Protein AF-A0A432GEY6-F1 (afdb_monomer_lite)

pLDDT: mean 95.79, std 2.45, range [85.12, 98.38]

Radius of gyration: 12.28 Å; chains: 1; bounding box: 28×19×34 Å

Organism: NCBI:txid2024889

Structure (mmCIF, N/CA/C/O backbone):
data_AF-A0A432GEY6-F1
#
_entry.id   AF-A0A432GEY6-F1
#
loop_
_atom_site.group_PDB
_atom_site.id
_atom_site.type_symbol
_atom_site.label_atom_id
_atom_site.label_alt_id
_atom_site.label_comp_id
_atom_site.label_asym_id
_atom_site.label_entity_id
_atom_site.label_seq_id
_atom_site.pdbx_PDB_ins_code
_atom_site.Cartn_x
_atom_site.Cartn_y
_atom_site.Cartn_z
_atom_site.occupancy
_atom_site.B_iso_or_equiv
_atom_site.auth_seq_id
_atom_site.auth_comp_id
_atom_site.auth_asym_id
_atom_site.auth_atom_id
_atom_site.pdbx_PDB_model_num
ATOM 1 N N . ILE A 1 1 ? -0.304 -3.031 2.219 1.00 95.50 1 ILE A N 1
ATOM 2 C CA . ILE A 1 1 ? -0.980 -2.217 3.261 1.00 95.50 1 ILE A CA 1
ATOM 3 C C . ILE A 1 1 ? -2.253 -2.911 3.757 1.00 95.50 1 ILE A C 1
ATOM 5 O O . ILE A 1 1 ? -2.125 -3.679 4.696 1.00 95.50 1 ILE A O 1
ATOM 9 N N . PHE A 1 2 ? -3.432 -2.765 3.126 1.00 96.50 2 PHE A N 1
ATOM 10 C CA . PHE A 1 2 ? -4.714 -3.312 3.638 1.00 96.50 2 PHE A CA 1
ATOM 11 C C . PHE A 1 2 ? -4.642 -4.768 4.138 1.00 96.50 2 PHE A C 1
ATOM 13 O O . PHE A 1 2 ? -5.020 -5.049 5.271 1.00 96.50 2 PHE A O 1
ATOM 20 N N . LYS A 1 3 ? -4.070 -5.670 3.325 1.00 96.50 3 LYS A N 1
ATOM 21 C CA . LYS A 1 3 ? -3.922 -7.101 3.651 1.00 96.50 3 LYS A CA 1
ATOM 22 C C . LYS A 1 3 ? -3.166 -7.379 4.959 1.00 96.50 3 LYS A C 1
ATOM 24 O O . LYS A 1 3 ? -3.406 -8.409 5.570 1.00 96.50 3 LYS A O 1
ATOM 29 N N . CYS A 1 4 ? -2.264 -6.492 5.371 1.00 95.31 4 CYS A N 1
ATOM 30 C CA . CYS A 1 4 ? -1.451 -6.666 6.574 1.00 95.31 4 CYS A CA 1
ATOM 31 C C . CYS A 1 4 ? -2.156 -6.124 7.826 1.00 95.31 4 CYS A C 1
ATOM 33 O O . CYS A 1 4 ? -2.045 -6.713 8.892 1.00 95.31 4 CYS A O 1
ATOM 35 N N . PHE A 1 5 ? -2.907 -5.026 7.696 1.00 95.56 5 PHE A N 1
ATOM 36 C CA . PHE A 1 5 ? -3.560 -4.376 8.838 1.00 95.56 5 PHE A CA 1
ATOM 37 C C . PHE A 1 5 ? -4.938 -4.969 9.156 1.00 95.56 5 PHE A C 1
ATOM 39 O O . PHE A 1 5 ? -5.260 -5.164 10.327 1.00 95.56 5 PHE A O 1
ATOM 46 N N . PHE A 1 6 ? -5.745 -5.278 8.134 1.00 95.69 6 PHE A N 1
ATOM 47 C CA . PHE A 1 6 ? -7.142 -5.689 8.310 1.00 95.69 6 PHE A CA 1
ATOM 48 C C . PHE A 1 6 ? -7.337 -6.913 9.226 1.00 95.69 6 PHE A C 1
ATOM 50 O O . PHE A 1 6 ? -8.213 -6.844 10.088 1.00 95.69 6 PHE A O 1
ATOM 57 N N . PRO A 1 7 ? -6.539 -7.999 9.127 1.00 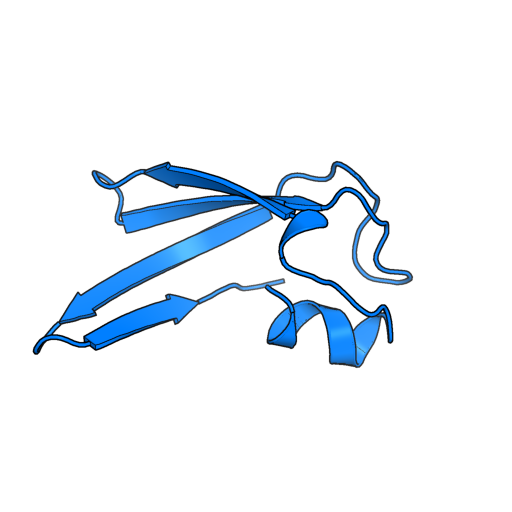94.75 7 PRO A N 1
ATOM 58 C CA . PRO A 1 7 ? -6.741 -9.179 9.972 1.00 94.75 7 PRO A CA 1
ATOM 59 C C . PRO A 1 7 ? -6.650 -8.894 11.477 1.00 94.75 7 PRO A C 1
ATOM 61 O O . PRO A 1 7 ? -7.322 -9.560 12.260 1.00 94.75 7 PRO A O 1
ATOM 64 N N . ILE A 1 8 ? -5.842 -7.904 11.873 1.00 93.38 8 ILE A N 1
ATOM 65 C CA . ILE A 1 8 ? -5.594 -7.554 13.277 1.00 93.38 8 ILE A CA 1
ATOM 66 C C . ILE A 1 8 ? -6.554 -6.452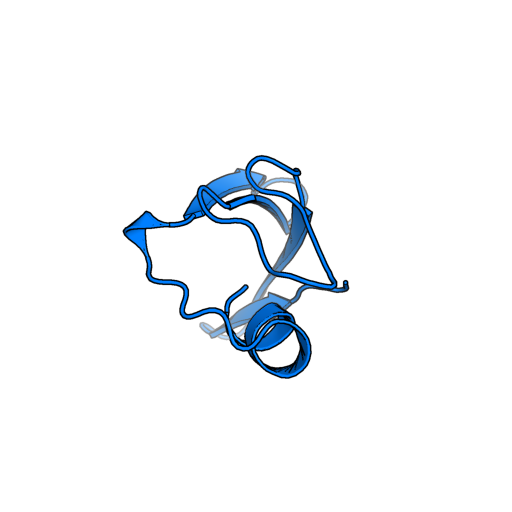 13.729 1.00 93.38 8 ILE A C 1
ATOM 68 O O . ILE A 1 8 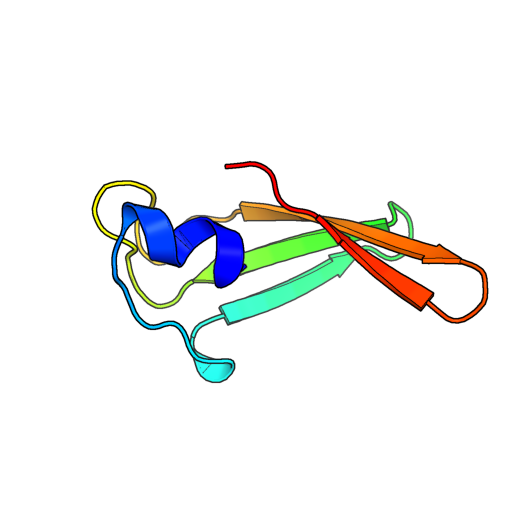? -7.204 -6.580 14.763 1.00 93.38 8 ILE A O 1
ATOM 72 N N . SER A 1 9 ? -6.673 -5.376 12.949 1.00 95.44 9 SER A N 1
ATOM 73 C CA . SER A 1 9 ? -7.413 -4.185 13.372 1.00 95.44 9 SER A CA 1
ATOM 74 C C . SER A 1 9 ? -8.893 -4.195 13.014 1.00 95.44 9 SER A C 1
ATOM 76 O O . SER A 1 9 ? -9.631 -3.336 13.499 1.00 95.44 9 SER A O 1
ATOM 78 N N . GLN A 1 10 ? -9.316 -5.079 12.100 1.00 96.06 10 GLN A N 1
ATOM 79 C CA . GLN A 1 10 ? -10.650 -5.083 11.479 1.00 96.06 10 GLN A CA 1
ATOM 80 C C . GLN A 1 10 ? -11.059 -3.706 10.911 1.00 96.06 10 GLN A C 1
ATOM 82 O O . GLN A 1 10 ? -12.236 -3.413 10.703 1.00 96.06 10 GLN A O 1
ATOM 87 N N . THR A 1 11 ? -10.079 -2.833 10.652 1.00 95.25 11 THR A N 1
ATOM 88 C CA . THR A 1 11 ? -10.301 -1.468 10.175 1.00 95.25 11 THR A CA 1
ATOM 89 C C . THR A 1 11 ? -10.307 -1.461 8.653 1.00 95.25 11 THR A C 1
ATOM 91 O O . THR A 1 11 ? -9.338 -1.871 8.013 1.00 95.25 11 THR A O 1
ATOM 94 N N . SER A 1 12 ? -11.394 -0.971 8.056 1.00 95.44 12 SER A N 1
ATOM 95 C CA . SER A 1 12 ? -11.476 -0.792 6.603 1.00 95.44 12 SER A CA 1
ATOM 96 C C . SER A 1 12 ? -10.619 0.396 6.161 1.00 95.44 12 SER A C 1
ATOM 98 O O . SER A 1 12 ? -10.877 1.533 6.567 1.00 95.44 12 SER A O 1
ATOM 100 N N . LEU A 1 13 ? -9.618 0.123 5.320 1.00 95.69 13 LEU A N 1
ATOM 101 C CA . LEU A 1 13 ? -8.753 1.128 4.699 1.00 95.69 13 LEU A CA 1
ATOM 102 C C . LEU A 1 13 ? -9.062 1.223 3.205 1.00 95.69 13 LEU A C 1
ATOM 104 O O . LEU A 1 13 ? -9.086 0.208 2.506 1.00 95.69 13 LEU A O 1
ATOM 108 N N . TYR A 1 14 ? -9.249 2.446 2.726 1.00 96.56 14 TYR A N 1
ATOM 109 C CA . TYR A 1 14 ? -9.435 2.786 1.319 1.00 96.56 14 TYR A CA 1
ATOM 110 C C . TYR A 1 14 ? -8.189 3.485 0.768 1.00 96.56 14 TYR A C 1
ATOM 112 O O . TYR A 1 14 ? -7.305 3.883 1.523 1.00 96.56 14 TYR A O 1
ATOM 120 N N . PHE A 1 15 ? -8.120 3.673 -0.552 1.00 96.94 15 PHE A N 1
ATOM 121 C CA . PHE A 1 15 ? -6.963 4.311 -1.195 1.00 96.94 15 PHE A CA 1
ATOM 122 C C . PHE A 1 15 ? -6.658 5.708 -0.640 1.00 96.94 15 PHE A C 1
ATOM 124 O O . PHE A 1 15 ? -5.505 6.013 -0.372 1.00 96.94 15 PHE A O 1
ATOM 131 N N . GLN A 1 16 ? -7.689 6.520 -0.397 1.00 97.12 16 GLN A N 1
ATOM 132 C CA . GLN A 1 16 ? -7.552 7.869 0.164 1.00 97.12 16 GLN A CA 1
ATOM 133 C C . GLN A 1 16 ? -7.048 7.899 1.614 1.00 97.12 16 GLN A C 1
ATOM 135 O O . GLN A 1 16 ? -6.675 8.958 2.107 1.00 97.12 16 GLN A O 1
ATOM 140 N N . ASP A 1 17 ? -7.071 6.761 2.317 1.00 96.81 17 ASP A N 1
ATOM 141 C CA . ASP A 1 17 ? -6.661 6.713 3.717 1.00 96.81 17 ASP A CA 1
ATOM 142 C C . ASP A 1 17 ? -5.137 6.597 3.880 1.00 96.81 17 ASP A C 1
ATOM 144 O O . ASP A 1 17 ? -4.662 6.656 5.016 1.00 96.81 17 ASP A O 1
ATOM 148 N N . ALA A 1 18 ? -4.384 6.421 2.787 1.00 97.00 18 ALA A N 1
ATOM 149 C CA . ALA A 1 18 ? -2.938 6.239 2.797 1.00 97.00 18 ALA A CA 1
ATOM 150 C C . ALA A 1 18 ? -2.227 7.269 1.910 1.00 97.00 18 ALA A C 1
ATOM 152 O O . ALA A 1 18 ? -2.533 7.406 0.727 1.00 97.00 18 ALA A O 1
ATOM 153 N N . GLU A 1 19 ? -1.222 7.930 2.470 1.00 97.88 19 GLU A N 1
ATOM 154 C CA . GLU A 1 19 ? -0.240 8.707 1.717 1.00 97.88 19 GLU A CA 1
ATOM 155 C C . GLU A 1 19 ? 1.003 7.839 1.506 1.00 97.88 19 GLU A C 1
ATOM 157 O O . GLU A 1 19 ? 1.485 7.244 2.469 1.00 97.88 19 GLU A O 1
ATOM 162 N N . ILE A 1 20 ? 1.499 7.725 0.269 1.00 97.44 20 ILE A N 1
ATOM 163 C CA . ILE A 1 20 ? 2.620 6.841 -0.094 1.00 97.44 20 ILE A CA 1
ATOM 164 C C . ILE A 1 20 ? 3.748 7.664 -0.717 1.00 97.44 20 ILE A C 1
ATOM 166 O O . ILE A 1 20 ? 3.521 8.437 -1.645 1.00 97.44 20 ILE A O 1
ATOM 170 N N . ILE A 1 21 ? 4.971 7.433 -0.246 1.00 98.00 21 ILE A N 1
ATOM 171 C CA . ILE A 1 21 ? 6.212 7.995 -0.781 1.00 98.00 21 ILE A CA 1
ATOM 172 C C . ILE A 1 21 ? 7.051 6.836 -1.320 1.00 98.00 21 ILE A C 1
ATOM 174 O O . ILE A 1 21 ? 7.301 5.868 -0.599 1.00 98.00 21 ILE A O 1
ATOM 178 N N . ILE A 1 22 ? 7.486 6.929 -2.576 1.00 98.00 22 ILE A N 1
ATOM 179 C CA . ILE A 1 22 ? 8.274 5.892 -3.253 1.00 98.00 22 ILE A CA 1
ATOM 180 C C . ILE A 1 22 ? 9.750 6.299 -3.278 1.00 98.00 22 ILE A C 1
ATOM 182 O O . ILE A 1 22 ? 10.084 7.427 -3.640 1.00 98.00 22 ILE A O 1
ATOM 186 N N . ASP A 1 23 ? 10.623 5.362 -2.919 1.00 97.75 23 ASP A N 1
ATOM 187 C CA . ASP A 1 23 ? 12.066 5.432 -3.119 1.00 97.75 23 ASP A CA 1
ATOM 188 C C . ASP A 1 23 ? 12.493 4.371 -4.144 1.00 97.75 23 ASP A C 1
ATOM 190 O O . ASP A 1 23 ? 12.783 3.212 -3.821 1.00 97.75 23 ASP A O 1
ATOM 194 N N . ASP A 1 24 ? 12.548 4.792 -5.408 1.00 95.50 24 ASP A N 1
ATOM 195 C CA . ASP A 1 24 ? 12.929 3.928 -6.526 1.00 95.50 24 ASP A CA 1
ATOM 196 C C . ASP A 1 24 ? 14.371 3.420 -6.427 1.00 95.50 24 ASP A C 1
ATOM 198 O O . ASP A 1 24 ? 14.675 2.327 -6.906 1.00 95.50 24 ASP A O 1
ATOM 202 N N . LYS A 1 25 ? 15.271 4.176 -5.781 1.00 96.31 25 LYS A N 1
ATOM 203 C CA . LYS A 1 25 ? 16.691 3.802 -5.686 1.00 96.31 25 LYS A CA 1
ATOM 204 C C . LYS A 1 25 ? 16.883 2.581 -4.798 1.00 96.31 25 LYS A C 1
ATOM 206 O O . LYS A 1 25 ? 17.725 1.738 -5.096 1.00 96.31 25 LYS A O 1
ATOM 211 N N . ASN A 1 26 ? 16.097 2.493 -3.729 1.00 97.31 26 ASN A N 1
ATOM 212 C CA . ASN A 1 26 ? 16.187 1.416 -2.744 1.00 97.31 26 ASN A CA 1
ATOM 213 C C . ASN A 1 26 ? 15.121 0.324 -2.940 1.00 97.31 26 ASN A C 1
ATOM 215 O O . ASN A 1 26 ? 15.150 -0.704 -2.253 1.00 97.31 26 ASN A O 1
ATOM 219 N N . SER A 1 27 ? 14.219 0.519 -3.912 1.00 97.62 27 SER A N 1
ATOM 220 C CA . SER A 1 27 ? 13.042 -0.329 -4.136 1.00 97.62 27 SER A CA 1
ATOM 221 C C . SER A 1 27 ? 12.177 -0.429 -2.873 1.00 97.62 27 SER A C 1
ATOM 223 O O . SER A 1 27 ? 11.759 -1.506 -2.433 1.00 97.62 27 SER A O 1
ATOM 225 N N . GLU A 1 28 ? 11.955 0.726 -2.251 1.00 98.06 28 GLU A N 1
ATOM 226 C CA . GLU A 1 28 ? 11.238 0.887 -0.991 1.00 98.06 28 GLU A CA 1
ATOM 227 C C . GLU A 1 28 ? 10.085 1.870 -1.150 1.00 98.06 28 GLU A C 1
ATOM 229 O O . GLU A 1 28 ? 10.107 2.774 -1.980 1.00 98.06 28 GLU A O 1
ATOM 234 N N . PHE A 1 29 ? 9.054 1.701 -0.337 1.00 98.19 29 PHE A N 1
ATOM 235 C CA . PHE A 1 29 ? 8.010 2.701 -0.186 1.00 98.19 29 PHE A CA 1
ATOM 236 C C . PHE A 1 29 ? 7.757 2.921 1.29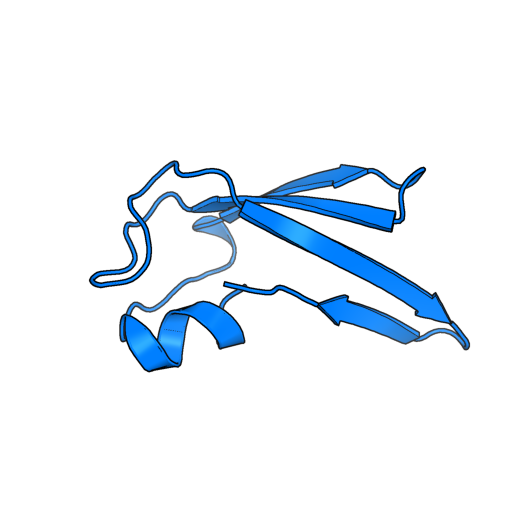8 1.00 98.19 29 PHE A C 1
ATOM 238 O O . PHE A 1 29 ? 7.799 1.979 2.088 1.00 98.19 29 PHE A O 1
ATOM 245 N N . SER A 1 30 ? 7.454 4.154 1.676 1.00 97.75 30 SER A N 1
ATOM 246 C CA . SER A 1 30 ? 6.937 4.472 3.004 1.00 97.75 30 SER A CA 1
ATOM 247 C C . SER A 1 30 ? 5.531 5.034 2.899 1.00 97.75 30 SER A C 1
ATOM 249 O O . SER A 1 30 ? 5.124 5.517 1.842 1.00 97.75 30 SER A O 1
ATOM 251 N N . PHE A 1 31 ? 4.753 4.911 3.967 1.00 97.44 31 PHE A N 1
ATOM 252 C CA . PHE A 1 31 ? 3.383 5.395 3.982 1.00 97.44 31 PHE A CA 1
ATOM 253 C C . PHE A 1 31 ? 2.921 5.813 5.370 1.00 97.44 31 PHE A C 1
ATOM 255 O O . PHE A 1 31 ? 3.392 5.308 6.392 1.00 97.44 31 PHE A O 1
ATOM 262 N N . LEU A 1 32 ? 1.944 6.713 5.369 1.00 97.19 32 LEU A N 1
ATOM 263 C CA . LEU A 1 32 ? 1.217 7.181 6.540 1.00 97.19 32 LEU A CA 1
ATOM 264 C C . LEU A 1 32 ? -0.256 6.823 6.372 1.00 97.19 32 LEU A C 1
ATOM 266 O O . LEU A 1 32 ? -0.837 7.042 5.310 1.00 97.19 32 LEU A O 1
ATOM 270 N N . LEU A 1 33 ? -0.868 6.282 7.424 1.00 96.81 33 LEU A N 1
ATOM 271 C CA . LEU A 1 33 ? -2.309 6.038 7.456 1.00 96.81 33 LEU A CA 1
ATOM 272 C C . LEU A 1 33 ? -3.014 7.183 8.183 1.00 96.81 33 LEU A C 1
ATOM 274 O O . LEU A 1 33 ? -2.706 7.474 9.335 1.00 96.81 33 LEU A O 1
ATOM 278 N N . SER A 1 34 ? -4.004 7.795 7.539 1.00 95.88 34 SER A N 1
ATOM 279 C CA . SER A 1 34 ? -4.855 8.835 8.144 1.00 95.88 34 SER A CA 1
ATOM 280 C C . SER A 1 34 ? -5.778 8.295 9.247 1.00 95.88 34 SER A C 1
ATOM 282 O O . SER A 1 34 ? -6.256 9.052 10.091 1.00 95.88 34 SER A O 1
ATOM 284 N N . LYS A 1 35 ? -6.012 6.977 9.267 1.00 94.62 35 LYS A N 1
ATOM 285 C CA . LYS A 1 35 ? -6.798 6.265 10.280 1.00 94.62 35 LYS A CA 1
ATOM 286 C C . LYS A 1 35 ? -5.892 5.429 11.173 1.00 94.62 35 LYS A C 1
ATOM 288 O O . LYS A 1 35 ? -4.949 4.797 10.701 1.00 94.62 35 LYS A O 1
ATOM 293 N N . ALA A 1 36 ? -6.235 5.361 12.455 1.00 94.94 36 ALA A N 1
ATOM 294 C CA . ALA A 1 36 ? -5.633 4.393 13.359 1.00 94.94 36 ALA A CA 1
ATOM 295 C C . ALA A 1 36 ? -6.133 2.983 13.016 1.00 94.94 36 ALA A C 1
ATOM 297 O O . ALA A 1 36 ? -7.303 2.799 12.684 1.00 94.94 36 ALA A O 1
ATOM 298 N N . CYS A 1 37 ? -5.255 1.990 13.134 1.00 94.69 37 CYS A N 1
ATOM 299 C CA . CYS A 1 37 ? -5.619 0.580 13.086 1.00 94.69 37 CYS A CA 1
ATOM 300 C C . CYS A 1 37 ? -5.462 0.018 14.501 1.00 94.69 37 CYS A C 1
ATOM 302 O O . CYS A 1 37 ? -4.346 -0.228 14.965 1.00 94.69 37 CYS A O 1
ATOM 304 N N . THR A 1 38 ? -6.585 -0.149 15.201 1.00 91.88 38 THR A N 1
ATOM 305 C CA . THR A 1 38 ? -6.621 -0.589 16.602 1.00 91.88 38 THR A CA 1
ATOM 306 C C . THR A 1 38 ? -5.806 -1.866 16.810 1.00 91.88 38 THR A C 1
ATOM 308 O O . THR A 1 38 ? -5.912 -2.806 16.028 1.00 91.88 38 THR A O 1
ATOM 311 N N . GLY A 1 39 ? -4.984 -1.892 17.861 1.00 88.62 39 GLY A N 1
ATOM 312 C CA . GLY A 1 39 ? -4.166 -3.056 18.218 1.00 88.62 39 GLY A CA 1
ATOM 313 C C . GLY A 1 39 ? -2.885 -3.242 17.398 1.00 88.62 39 GLY A C 1
ATOM 314 O O . GLY A 1 39 ? -2.142 -4.172 17.689 1.00 88.62 39 GLY A O 1
ATOM 315 N N . ILE A 1 40 ? -2.602 -2.377 16.414 1.00 92.06 40 ILE A N 1
ATOM 316 C CA . ILE A 1 40 ? -1.391 -2.493 15.585 1.00 92.06 40 ILE A CA 1
ATOM 317 C C . ILE A 1 40 ? -0.678 -1.157 15.342 1.00 92.06 40 ILE A C 1
ATOM 319 O O . ILE A 1 40 ? 0.538 -1.091 15.483 1.00 92.06 40 ILE A O 1
ATOM 323 N N . THR A 1 41 ? -1.385 -0.070 15.006 1.00 92.50 41 THR A N 1
ATOM 324 C CA . THR A 1 41 ? -0.729 1.223 14.752 1.00 92.50 41 THR A CA 1
ATOM 325 C C . THR A 1 41 ? -1.648 2.427 14.954 1.00 92.50 41 THR A C 1
ATOM 327 O O . THR A 1 41 ? -2.853 2.365 14.695 1.00 92.50 41 THR A O 1
ATOM 330 N N . SER A 1 42 ? -1.078 3.547 15.395 1.00 93.56 42 SER A N 1
ATOM 331 C CA . SER A 1 42 ? -1.773 4.832 15.480 1.00 93.56 42 SER A CA 1
ATOM 332 C C . SER A 1 42 ? -1.890 5.507 14.109 1.00 93.56 42 SER A C 1
ATOM 334 O O . SER A 1 42 ? -1.100 5.247 13.202 1.00 93.56 42 SER A O 1
ATOM 336 N N . ALA A 1 43 ? -2.857 6.418 13.967 1.00 93.38 43 ALA A N 1
ATOM 337 C CA . ALA A 1 43 ? -2.924 7.299 12.802 1.00 93.38 43 ALA A CA 1
ATOM 338 C C . ALA A 1 43 ? -1.638 8.137 12.703 1.00 93.38 43 ALA A C 1
ATOM 340 O O . ALA A 1 43 ? -1.099 8.566 13.725 1.00 93.38 43 ALA A O 1
ATOM 341 N N . GLY A 1 44 ? -1.148 8.358 11.486 1.00 91.81 44 GLY A N 1
ATOM 342 C CA . GLY A 1 44 ? 0.060 9.138 11.220 1.00 91.81 44 GLY A CA 1
ATOM 343 C C . GLY A 1 44 ? 1.373 8.460 11.624 1.00 91.81 44 GLY A C 1
ATOM 344 O O . GLY A 1 44 ? 2.414 9.106 11.571 1.00 91.81 44 GLY A O 1
ATOM 345 N N . PHE A 1 45 ? 1.366 7.182 12.021 1.00 92.75 45 PHE A N 1
ATOM 346 C CA . PHE A 1 45 ? 2.610 6.433 12.206 1.00 92.75 45 PHE A CA 1
ATOM 347 C C . PHE A 1 45 ? 3.188 6.031 10.844 1.00 92.75 45 PHE A C 1
ATOM 349 O O . PHE A 1 45 ? 2.465 5.499 9.996 1.00 92.75 45 PHE A O 1
ATOM 356 N N . GLN A 1 46 ? 4.483 6.276 10.641 1.00 95.50 46 GLN A N 1
ATOM 357 C CA . GLN A 1 46 ? 5.167 5.957 9.392 1.00 95.50 46 GLN A CA 1
ATOM 358 C C . GLN A 1 46 ? 5.571 4.486 9.352 1.00 95.50 46 GLN A C 1
ATOM 360 O O . GLN A 1 46 ? 6.283 3.994 10.224 1.00 95.50 46 GLN A O 1
ATOM 365 N N . HIS A 1 47 ? 5.145 3.803 8.298 1.00 96.25 47 HIS A N 1
ATOM 366 C CA . HIS A 1 47 ? 5.524 2.427 7.993 1.00 96.25 47 HIS A CA 1
ATOM 367 C C . HIS A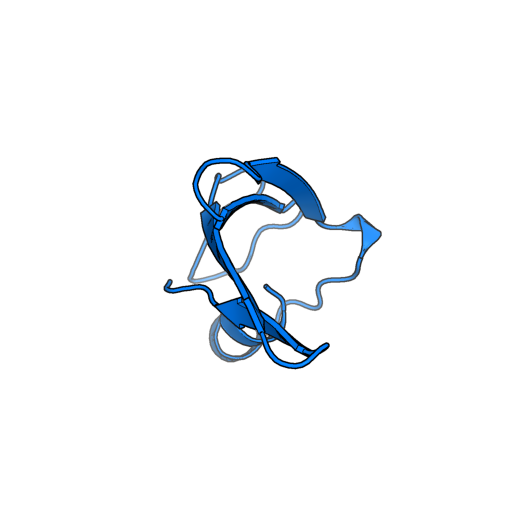 1 47 ? 6.292 2.376 6.680 1.00 96.25 47 HIS A C 1
ATOM 369 O O . HIS A 1 47 ? 6.145 3.265 5.840 1.00 96.25 47 HIS A O 1
ATOM 375 N N . SER A 1 48 ? 7.043 1.297 6.473 1.00 97.00 48 SER A N 1
ATOM 376 C CA . SER A 1 48 ? 7.780 1.068 5.232 1.00 97.00 48 SER A CA 1
ATOM 377 C C . SER A 1 48 ? 7.581 -0.350 4.720 1.00 97.00 48 SER A C 1
ATOM 379 O O . SER A 1 48 ? 7.423 -1.297 5.489 1.00 97.00 48 SER A O 1
ATOM 381 N N . GLY A 1 49 ? 7.595 -0.496 3.403 1.00 97.81 49 GLY A N 1
ATOM 382 C CA . GLY A 1 49 ? 7.601 -1.770 2.706 1.00 97.81 49 GLY A CA 1
ATOM 383 C C . GLY A 1 49 ? 8.585 -1.750 1.546 1.00 97.81 49 GLY A C 1
ATOM 384 O O . GLY A 1 49 ? 9.232 -0.742 1.264 1.00 97.81 49 GLY A O 1
ATOM 385 N N . ARG A 1 50 ? 8.701 -2.888 0.866 1.00 98.38 50 ARG A N 1
ATOM 386 C CA . ARG A 1 50 ? 9.567 -3.037 -0.306 1.00 98.38 50 ARG A CA 1
ATOM 387 C C . ARG A 1 50 ? 8.748 -3.402 -1.522 1.00 98.38 50 ARG A C 1
ATOM 38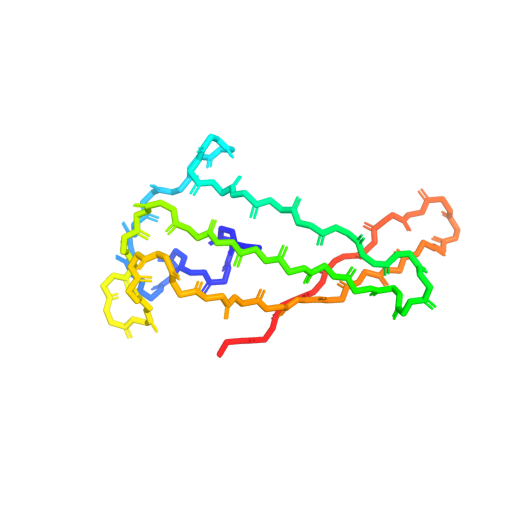9 O O . ARG A 1 50 ? 7.677 -4.004 -1.410 1.00 98.38 50 ARG A O 1
ATOM 396 N N . PHE A 1 51 ? 9.274 -3.068 -2.686 1.00 98.38 51 PHE A N 1
ATOM 397 C CA . PHE A 1 51 ? 8.716 -3.515 -3.946 1.00 98.38 51 PHE A CA 1
ATOM 398 C C . PHE A 1 51 ? 9.802 -4.085 -4.851 1.00 98.38 51 PHE A C 1
ATOM 400 O O . PHE A 1 51 ? 10.992 -3.881 -4.632 1.00 98.38 51 PHE A O 1
ATOM 407 N N . SER A 1 52 ? 9.395 -4.845 -5.855 1.00 98.12 52 SER A N 1
ATOM 408 C CA . SER A 1 52 ? 10.269 -5.273 -6.938 1.00 98.12 52 SER A CA 1
ATOM 409 C C . SER A 1 52 ? 9.474 -5.386 -8.229 1.00 98.12 52 SER A C 1
ATOM 411 O O . SER A 1 52 ? 8.276 -5.677 -8.210 1.00 98.12 52 SER A O 1
ATOM 413 N N . ILE A 1 53 ? 10.148 -5.136 -9.349 1.00 96.81 53 ILE A N 1
ATOM 414 C CA . ILE A 1 53 ? 9.594 -5.310 -10.691 1.00 96.81 53 ILE A CA 1
ATOM 415 C C . ILE A 1 53 ? 10.421 -6.391 -11.376 1.00 96.81 53 ILE A C 1
ATOM 417 O O . ILE A 1 53 ? 11.635 -6.243 -11.525 1.00 96.81 53 ILE A O 1
ATOM 421 N N . LYS A 1 54 ? 9.782 -7.500 -11.743 1.00 96.75 54 LYS A N 1
ATOM 422 C CA . LYS A 1 54 ? 10.437 -8.625 -12.416 1.00 96.75 54 LYS A CA 1
ATOM 423 C C . LYS A 1 54 ? 9.450 -9.302 -13.354 1.00 96.75 54 LYS A C 1
ATOM 425 O O . LYS A 1 54 ? 8.326 -9.555 -12.940 1.00 96.75 54 LYS A O 1
ATOM 430 N N . ASP A 1 55 ? 9.879 -9.614 -14.576 1.00 96.62 55 ASP A N 1
ATOM 431 C CA . ASP A 1 55 ? 9.058 -10.311 -15.577 1.00 96.62 55 ASP A CA 1
ATOM 432 C C . ASP A 1 55 ? 7.679 -9.636 -15.770 1.00 96.62 55 ASP A C 1
ATOM 434 O O . ASP A 1 55 ? 6.642 -10.292 -15.741 1.00 96.62 55 ASP A O 1
ATOM 438 N N . ASP A 1 56 ? 7.673 -8.299 -15.877 1.00 95.88 56 ASP A N 1
ATOM 439 C CA . ASP A 1 56 ? 6.482 -7.431 -15.962 1.00 95.88 56 ASP A CA 1
ATOM 440 C C . ASP A 1 56 ? 5.499 -7.515 -14.774 1.00 95.88 56 ASP A C 1
ATOM 442 O O . ASP A 1 56 ? 4.376 -7.010 -14.834 1.00 95.88 56 ASP A O 1
ATOM 446 N N . LEU A 1 57 ? 5.923 -8.099 -13.650 1.00 97.62 57 LEU A N 1
ATOM 447 C CA . LEU A 1 57 ? 5.150 -8.174 -12.413 1.00 97.62 57 LEU A CA 1
ATOM 448 C C . LEU A 1 57 ? 5.669 -7.179 -11.375 1.00 97.62 57 LEU A C 1
ATOM 450 O O . LEU A 1 57 ? 6.861 -7.152 -11.067 1.00 97.62 57 LEU A O 1
ATOM 454 N N . LEU A 1 58 ? 4.747 -6.421 -10.773 1.00 97.19 58 LEU A N 1
ATOM 455 C CA . LEU A 1 58 ? 5.001 -5.613 -9.581 1.00 97.19 58 LEU A CA 1
ATOM 456 C C . LEU A 1 58 ? 4.654 -6.421 -8.328 1.00 97.19 58 LEU A C 1
ATOM 458 O O . LEU A 1 58 ? 3.490 -6.732 -8.064 1.00 97.19 58 LEU A O 1
ATOM 462 N N . LEU A 1 59 ? 5.670 -6.716 -7.527 1.00 97.94 59 LEU A N 1
ATOM 463 C CA . LEU A 1 59 ? 5.525 -7.362 -6.231 1.00 97.94 59 LEU A CA 1
ATOM 464 C C . LEU A 1 59 ? 5.726 -6.323 -5.134 1.00 97.94 59 LEU A C 1
ATOM 466 O O . LEU A 1 59 ? 6.639 -5.508 -5.202 1.00 97.94 59 LEU A O 1
ATOM 470 N N . THR A 1 60 ? 4.878 -6.360 -4.109 1.00 98.19 60 THR A N 1
ATOM 471 C CA . THR A 1 60 ? 4.985 -5.482 -2.936 1.00 98.19 60 THR A CA 1
ATOM 472 C C . THR A 1 60 ? 4.907 -6.314 -1.669 1.00 98.19 60 THR A C 1
ATOM 474 O O . THR A 1 60 ? 4.146 -7.283 -1.592 1.00 98.19 60 THR A O 1
ATOM 477 N N . SER A 1 61 ? 5.692 -5.945 -0.665 1.00 97.75 61 SER A N 1
ATOM 478 C CA . SER A 1 61 ? 5.684 -6.595 0.638 1.00 97.75 61 SER A CA 1
ATOM 479 C C . SER A 1 61 ? 5.770 -5.572 1.761 1.00 97.75 61 SER A C 1
ATOM 481 O O . SER A 1 61 ? 6.279 -4.462 1.608 1.00 97.75 61 SER A O 1
ATOM 483 N N . LEU A 1 62 ? 5.212 -5.963 2.898 1.00 95.75 62 LEU A N 1
ATOM 484 C CA . LEU A 1 62 ? 5.195 -5.202 4.131 1.00 95.75 62 LEU A CA 1
ATOM 485 C C . LEU A 1 62 ? 5.341 -6.196 5.280 1.00 95.75 62 LEU A C 1
ATOM 487 O O . LEU A 1 62 ? 4.687 -7.241 5.258 1.00 95.75 62 LEU A O 1
ATOM 491 N N . TYR A 1 63 ? 6.158 -5.855 6.267 1.00 90.19 63 TYR A N 1
ATOM 492 C CA . TYR A 1 63 ? 6.263 -6.587 7.521 1.00 90.19 63 TYR A CA 1
ATOM 493 C C . TYR A 1 63 ? 5.826 -5.658 8.654 1.00 90.19 63 TYR A C 1
ATOM 495 O O . TYR A 1 63 ? 6.294 -4.521 8.707 1.00 90.19 63 TYR A O 1
ATOM 503 N N . ILE A 1 64 ? 4.898 -6.124 9.494 1.00 85.12 64 ILE A N 1
ATOM 504 C CA . ILE A 1 64 ? 4.372 -5.397 10.658 1.00 85.12 64 ILE A CA 1
ATOM 505 C C . ILE A 1 64 ? 4.527 -6.283 11.885 1.00 85.12 64 ILE A C 1
ATOM 507 O O . ILE A 1 64 ? 4.205 -7.486 11.749 1.00 85.12 64 ILE A O 1
#

Secondary structure (DSSP, 8-state):
-HHHHHHHH-----GGGEEEEEETTTTEEEEEESS-BTTTB-TT-EEEEEEEEETTEEEEEE--

Foldseek 3Di:
DCVVLCVQQVDDDDPVQKDKDDDPVQQKIKIFGCCARPPPGHGRDIAMWGWDADPNDIDIDGDD

Sequence (64 aa):
IFKCFFPISQTSLYFQDAEIIIDDKNSEFSFLLSKACTGITSAGFQHSGRFSIKDDLLLTSLYI